Protein AF-A0A3E4VB78-F1 (afdb_monomer_lite)

Foldseek 3Di:
DPDPVQAAAEDDDLVSLVVDDPPHHYHYDLVVLLVCLVVLLVSCVVVVLQDAAEAEQCVVLLPCVDSSNVSVCSNNVPRPHYHYHHPDDNPDDD

pLDDT: mean 81.38, std 13.47, range [45.09, 93.75]

InterPro domains:
  IPR027417 P-loop containing nucleoside triphosphate hydrolase [SSF52540] (14-93)
  IPR038718 SNF2-like, N-terminal domain superfamily [G3DSA:3.40.50.10810] (2-94)

Sequence (94 aa):
MEDYQIDFYRIRKREDIKRVQRGQIVLLTINLLTELKREMKKLLRIRCQKVMLIFDESDAITNGSSKRTKAMLSVFRKCRYKVLATGTLTRNNV

Secondary structure (DSSP, 8-state):
-------EEE--SGGGGGG--TT-EEE--HHHHHHTHHHHHHHHHHTTT--EEEESSGGGG--TTSHHHHHHHHHHTT-SEEEE--SS---S--

Radius of gyration: 14.1 Å; chains: 1; bounding box: 41×26×32 Å

Organism: Mediterraneibacter gnavus (NCBI:txid33038)

Structure (mmCIF, N/CA/C/O backbone):
data_AF-A0A3E4VB78-F1
#
_entry.id   AF-A0A3E4VB78-F1
#
loop_
_atom_site.group_PDB
_atom_site.id
_atom_site.type_symbol
_atom_site.label_atom_id
_atom_site.label_alt_id
_atom_site.label_comp_id
_atom_site.label_asym_id
_atom_site.label_entity_id
_atom_site.label_seq_id
_atom_site.pdbx_PDB_ins_code
_atom_site.Cartn_x
_atom_site.Cartn_y
_atom_site.Cartn_z
_atom_site.occupancy
_atom_site.B_iso_or_equiv
_atom_site.auth_seq_id
_atom_site.auth_comp_id
_atom_site.auth_asym_id
_atom_site.auth_atom_id
_atom_site.pdbx_PDB_model_num
ATOM 1 N N . MET A 1 1 ? -14.759 -7.724 -19.460 1.00 47.38 1 MET A N 1
ATOM 2 C CA . MET A 1 1 ? -14.215 -8.215 -18.180 1.00 47.38 1 MET A CA 1
ATOM 3 C C . MET A 1 1 ? -15.422 -8.493 -17.323 1.00 47.38 1 MET A C 1
ATOM 5 O O . MET A 1 1 ? -16.016 -7.549 -16.824 1.00 47.38 1 MET A O 1
ATOM 9 N N . GLU A 1 2 ? -15.878 -9.741 -17.330 1.00 45.75 2 GLU A N 1
ATOM 10 C CA . GLU A 1 2 ? -17.013 -10.171 -16.517 1.00 45.75 2 GLU A CA 1
ATOM 11 C C . GLU A 1 2 ? -16.670 -9.945 -15.043 1.00 45.75 2 GLU A C 1
ATOM 13 O O . GLU A 1 2 ? -15.565 -10.256 -14.592 1.00 45.75 2 GLU A O 1
ATOM 18 N N . ASP A 1 3 ? -17.592 -9.282 -14.349 1.00 52.97 3 ASP A N 1
ATOM 19 C CA . ASP A 1 3 ? -17.456 -8.836 -12.971 1.00 52.97 3 ASP A CA 1
ATOM 20 C C . ASP A 1 3 ? -17.176 -10.030 -12.062 1.00 52.97 3 ASP A C 1
ATOM 22 O O . ASP A 1 3 ? -18.071 -10.814 -11.753 1.00 52.97 3 ASP A O 1
ATOM 26 N N . TYR A 1 4 ? -15.962 -10.107 -11.520 1.00 62.69 4 TYR A N 1
ATOM 27 C CA . TYR A 1 4 ? -15.656 -11.005 -10.405 1.00 62.69 4 TYR A CA 1
ATOM 28 C C . TYR A 1 4 ? -16.477 -10.680 -9.135 1.00 62.69 4 TYR A C 1
ATOM 30 O O . TYR A 1 4 ? -16.281 -11.328 -8.113 1.00 62.69 4 TYR A O 1
ATOM 38 N N . GLN A 1 5 ? -17.378 -9.681 -9.166 1.00 69.75 5 GLN A N 1
ATOM 39 C CA . GLN A 1 5 ? -18.197 -9.210 -8.036 1.00 69.75 5 GLN A CA 1
ATOM 40 C C . GLN A 1 5 ? -17.356 -8.888 -6.786 1.00 69.75 5 GLN A C 1
ATOM 42 O O . GLN A 1 5 ? -17.848 -8.886 -5.659 1.00 69.75 5 GLN A O 1
ATOM 47 N N . ILE A 1 6 ? -16.061 -8.619 -6.971 1.00 80.06 6 ILE A N 1
ATOM 48 C CA . ILE A 1 6 ? -15.153 -8.284 -5.881 1.00 80.06 6 ILE A CA 1
ATOM 49 C C . ILE A 1 6 ? -15.320 -6.795 -5.599 1.00 80.06 6 ILE A C 1
ATOM 51 O O . ILE A 1 6 ? -14.945 -5.964 -6.424 1.00 80.06 6 ILE A O 1
ATOM 55 N N . ASP A 1 7 ? -15.851 -6.454 -4.426 1.00 85.12 7 ASP A N 1
ATOM 56 C CA . ASP A 1 7 ? -15.902 -5.066 -3.965 1.00 85.12 7 ASP A CA 1
ATOM 57 C C . ASP A 1 7 ? -14.479 -4.543 -3.718 1.00 85.12 7 ASP A C 1
ATOM 59 O O . ASP A 1 7 ? -13.781 -4.953 -2.780 1.00 85.12 7 ASP A O 1
ATOM 63 N N . PHE A 1 8 ? -14.035 -3.631 -4.584 1.00 90.00 8 PHE A N 1
ATOM 64 C CA . PHE A 1 8 ? -12.769 -2.932 -4.437 1.00 90.00 8 PHE A CA 1
ATOM 65 C C . PHE A 1 8 ? -12.942 -1.424 -4.590 1.00 90.00 8 PHE A C 1
ATOM 67 O O . PHE A 1 8 ? -13.728 -0.920 -5.390 1.00 90.00 8 PHE A O 1
ATOM 74 N N . TYR A 1 9 ? -12.104 -0.683 -3.872 1.00 92.12 9 TYR A N 1
ATOM 75 C CA . TYR A 1 9 ? -12.044 0.765 -3.955 1.00 92.12 9 TYR A CA 1
ATOM 76 C C . TYR A 1 9 ? -10.695 1.230 -4.491 1.00 92.12 9 TYR A C 1
ATOM 78 O O . TYR A 1 9 ? -9.638 0.963 -3.916 1.00 92.12 9 TYR A O 1
ATOM 86 N N . ARG A 1 10 ? -10.717 1.955 -5.611 1.00 93.25 10 ARG A N 1
ATOM 87 C CA . ARG A 1 10 ? -9.504 2.494 -6.232 1.00 93.25 10 ARG A CA 1
ATOM 88 C C . ARG A 1 10 ? -9.234 3.913 -5.744 1.00 93.25 10 ARG A C 1
ATOM 90 O O . ARG A 1 10 ? -9.983 4.832 -6.060 1.00 93.25 10 ARG A O 1
ATOM 97 N N . ILE A 1 11 ? -8.114 4.104 -5.052 1.00 93.75 11 ILE A N 1
ATOM 98 C CA . ILE A 1 11 ? -7.628 5.428 -4.650 1.00 93.75 11 ILE A CA 1
ATOM 99 C C . ILE A 1 11 ? -7.012 6.111 -5.876 1.00 93.75 11 ILE A C 1
ATOM 101 O O . ILE A 1 11 ? -6.097 5.570 -6.500 1.00 93.75 11 ILE A O 1
ATOM 105 N N . ARG A 1 12 ? -7.505 7.306 -6.216 1.00 92.31 12 ARG A N 1
ATOM 106 C CA . ARG A 1 12 ? -6.976 8.154 -7.300 1.00 92.31 12 ARG A CA 1
ATOM 107 C C . ARG A 1 12 ? -6.444 9.491 -6.790 1.00 92.31 12 ARG A C 1
ATOM 109 O O . ARG A 1 12 ? -5.565 10.070 -7.416 1.00 92.31 12 ARG A O 1
ATOM 116 N N . LYS A 1 13 ? -6.945 9.965 -5.649 1.00 92.19 13 LYS A N 1
ATOM 117 C CA . LYS A 1 13 ? -6.543 11.227 -5.015 1.00 92.19 13 LYS A CA 1
ATOM 118 C C . LYS A 1 13 ? -6.510 11.120 -3.492 1.00 92.19 13 LYS A C 1
ATOM 120 O O . LYS A 1 13 ? -7.038 10.187 -2.893 1.00 92.19 13 LYS A O 1
ATOM 125 N N . ARG A 1 14 ? -5.917 12.123 -2.839 1.00 90.44 14 ARG A N 1
ATOM 126 C CA . ARG A 1 14 ? -5.764 12.188 -1.372 1.00 90.44 14 ARG A CA 1
ATOM 127 C C . ARG A 1 14 ? -7.084 12.035 -0.606 1.00 90.44 14 ARG A C 1
ATOM 129 O O . ARG A 1 14 ? -7.113 11.404 0.447 1.00 90.44 14 ARG A O 1
ATOM 136 N N . GLU A 1 15 ? -8.164 12.618 -1.114 1.00 91.00 15 GLU A N 1
ATOM 137 C CA . GLU A 1 15 ? -9.494 12.583 -0.485 1.00 91.00 15 GLU A CA 1
ATOM 138 C C . GLU A 1 15 ? -10.062 11.165 -0.383 1.00 91.00 15 GLU A C 1
ATOM 140 O O . GLU A 1 15 ? -10.763 10.848 0.579 1.00 91.00 15 GLU A O 1
ATOM 145 N N . ASP A 1 16 ? -9.696 10.296 -1.324 1.00 91.94 16 ASP A N 1
ATOM 146 C CA . ASP A 1 16 ? -10.197 8.928 -1.411 1.00 91.94 16 ASP A CA 1
ATOM 147 C C . ASP A 1 16 ? -9.735 8.076 -0.224 1.00 91.94 16 ASP A C 1
ATOM 149 O O . ASP A 1 16 ? -10.449 7.171 0.196 1.00 91.94 16 ASP A O 1
ATOM 153 N N . ILE A 1 17 ? -8.596 8.408 0.398 1.00 89.50 17 ILE A N 1
ATOM 154 C CA . ILE A 1 17 ? -8.087 7.712 1.593 1.00 89.50 17 ILE A CA 1
ATOM 155 C C . ILE A 1 17 ? -9.122 7.730 2.722 1.00 89.50 17 ILE A C 1
ATOM 157 O O . ILE A 1 17 ? -9.248 6.759 3.466 1.00 89.50 17 ILE A O 1
ATOM 161 N N . LYS A 1 18 ? -9.878 8.827 2.855 1.00 88.56 18 LYS A N 1
ATOM 162 C CA . LYS A 1 18 ? -10.895 8.975 3.906 1.00 88.56 18 LYS A CA 1
ATOM 163 C C . LYS A 1 18 ? -12.126 8.100 3.660 1.00 88.56 18 LYS A C 1
ATOM 165 O O . LYS A 1 18 ? -12.856 7.825 4.604 1.00 88.56 18 LYS A O 1
ATOM 170 N N . ARG A 1 19 ? -12.351 7.679 2.413 1.00 90.88 19 ARG A N 1
ATOM 171 C CA . ARG A 1 19 ? -13.498 6.860 1.999 1.00 90.88 19 ARG A CA 1
ATOM 172 C C . ARG A 1 19 ? -13.245 5.360 2.160 1.00 90.88 19 ARG A C 1
ATOM 174 O O . ARG A 1 19 ? -14.192 4.589 2.097 1.00 90.88 19 ARG A O 1
ATOM 181 N N . VAL A 1 20 ? -11.996 4.956 2.412 1.00 90.19 20 VAL A N 1
ATOM 182 C CA . VAL A 1 20 ? -11.613 3.549 2.590 1.00 90.19 20 VAL A CA 1
ATOM 183 C C . VAL A 1 20 ? -12.299 2.944 3.813 1.00 90.19 20 VAL A C 1
ATOM 185 O O . VAL A 1 20 ? -12.004 3.294 4.968 1.00 90.19 20 VAL A O 1
ATOM 188 N N . GLN A 1 21 ? -13.167 1.970 3.558 1.00 88.56 21 GLN A N 1
ATOM 189 C CA 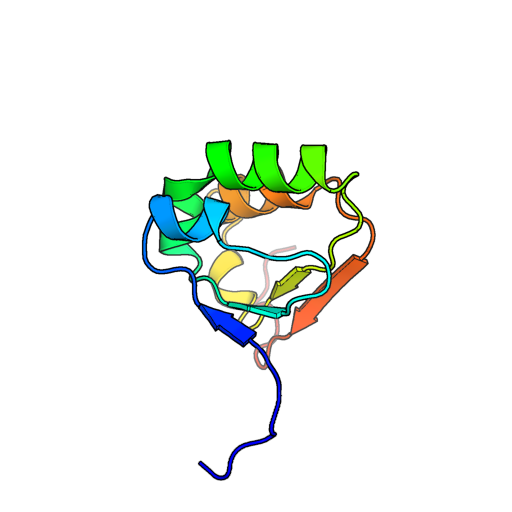. GLN A 1 21 ? -13.882 1.246 4.598 1.00 88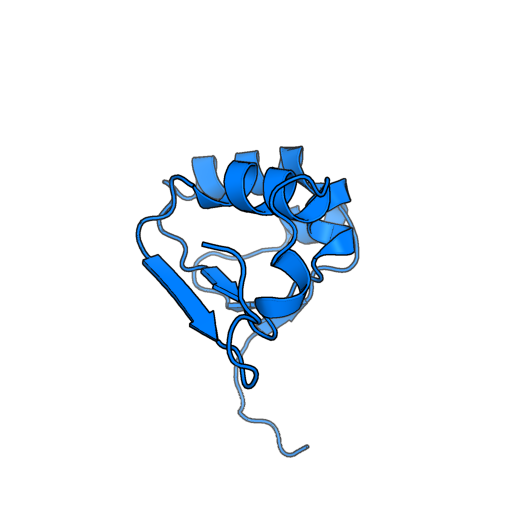.56 21 GLN A CA 1
ATOM 190 C C . GLN A 1 21 ? -13.036 0.111 5.188 1.00 88.56 21 GLN A C 1
ATOM 192 O O . GLN A 1 21 ? -12.007 -0.302 4.649 1.00 88.56 21 GLN A O 1
ATOM 197 N N . ARG A 1 22 ? -13.430 -0.374 6.369 1.00 86.94 22 ARG A N 1
ATOM 198 C CA . ARG A 1 22 ? -12.766 -1.523 6.995 1.00 86.94 22 ARG A CA 1
ATOM 199 C C . ARG A 1 22 ? -13.167 -2.793 6.242 1.00 86.94 22 ARG A C 1
ATOM 201 O O . ARG A 1 22 ? -14.349 -3.008 6.038 1.00 86.94 22 ARG A O 1
ATOM 208 N N . GLY A 1 23 ? -12.194 -3.640 5.909 1.00 87.12 23 GLY A N 1
ATOM 209 C CA . GLY A 1 23 ? -12.440 -4.912 5.215 1.00 87.12 23 GLY A CA 1
ATOM 210 C C . GLY A 1 23 ? -12.505 -4.801 3.690 1.00 87.12 23 GLY A C 1
ATOM 211 O O . GLY A 1 23 ? -12.561 -5.824 3.025 1.00 87.12 23 GLY A O 1
ATOM 212 N N . GLN A 1 24 ? -12.432 -3.588 3.143 1.00 89.81 24 GLN A N 1
ATOM 213 C CA . GLN A 1 24 ? -12.469 -3.354 1.705 1.00 89.81 24 GLN A CA 1
ATOM 214 C C . GLN A 1 24 ? -11.109 -3.621 1.050 1.00 89.81 24 GLN A C 1
ATOM 216 O O . GLN A 1 24 ? -10.059 -3.282 1.610 1.00 89.81 24 GLN A O 1
ATOM 221 N N . ILE A 1 25 ? -11.128 -4.179 -0.161 1.00 91.25 25 ILE A N 1
ATOM 222 C CA . ILE A 1 25 ? -9.936 -4.295 -1.002 1.00 91.25 25 ILE A CA 1
ATOM 223 C C . ILE A 1 25 ? -9.644 -2.926 -1.609 1.00 91.25 25 ILE A C 1
ATOM 225 O O . ILE A 1 25 ? -10.525 -2.273 -2.161 1.00 91.25 25 ILE A O 1
ATOM 229 N N . VAL A 1 26 ? -8.397 -2.469 -1.502 1.00 92.12 26 VAL A N 1
ATOM 230 C CA . VAL A 1 26 ? -8.002 -1.137 -1.966 1.00 92.12 26 VAL A CA 1
ATOM 231 C C . VAL A 1 26 ? -6.937 -1.244 -3.040 1.00 92.12 26 VAL A C 1
ATOM 233 O O . VAL A 1 26 ? -5.881 -1.831 -2.812 1.00 92.12 26 VAL A O 1
ATOM 236 N N . LEU A 1 27 ? -7.193 -0.611 -4.184 1.00 92.25 27 LEU A N 1
ATOM 237 C CA . LEU A 1 27 ? -6.249 -0.523 -5.295 1.00 92.25 27 LEU A CA 1
ATOM 238 C C . LEU A 1 27 ? -5.586 0.854 -5.330 1.00 92.25 27 LEU A C 1
ATOM 240 O O . LEU A 1 27 ? -6.253 1.889 -5.251 1.00 92.25 27 LEU A O 1
ATOM 244 N N . LEU A 1 28 ? -4.262 0.866 -5.474 1.00 90.19 28 LEU A N 1
ATOM 245 C CA . LEU A 1 28 ? -3.438 2.071 -5.452 1.00 90.19 28 LEU A CA 1
ATOM 246 C C . LEU A 1 28 ? -2.200 1.879 -6.335 1.00 90.19 28 LEU A C 1
ATOM 248 O O . LEU A 1 28 ? -1.584 0.818 -6.313 1.00 90.19 28 LEU A O 1
ATOM 252 N N . THR A 1 29 ? -1.797 2.916 -7.072 1.00 88.62 29 THR A N 1
ATOM 253 C CA . THR A 1 29 ? -0.555 2.891 -7.861 1.00 88.62 29 THR A CA 1
ATOM 254 C C . THR A 1 29 ? 0.664 3.256 -7.006 1.00 88.62 29 THR A C 1
ATOM 256 O O . THR A 1 29 ? 0.566 4.014 -6.038 1.00 88.62 29 THR A O 1
ATOM 259 N N . ILE A 1 30 ? 1.851 2.769 -7.383 1.00 86.00 30 ILE A N 1
ATOM 260 C CA . ILE A 1 30 ? 3.109 3.032 -6.653 1.00 86.00 30 ILE A CA 1
ATOM 261 C C . ILE A 1 30 ? 3.425 4.538 -6.587 1.00 86.00 30 ILE A C 1
ATOM 263 O O . ILE A 1 30 ? 3.867 5.048 -5.550 1.00 86.00 30 ILE A O 1
ATOM 267 N N . ASN A 1 31 ? 3.192 5.260 -7.686 1.00 86.88 31 ASN A N 1
ATOM 268 C CA . ASN A 1 31 ? 3.436 6.702 -7.755 1.00 86.88 31 ASN A CA 1
ATOM 269 C C . ASN A 1 31 ? 2.540 7.445 -6.760 1.00 86.88 31 ASN A C 1
ATOM 271 O O . ASN A 1 31 ? 3.039 8.212 -5.936 1.00 86.88 31 ASN A O 1
ATOM 275 N N . LEU A 1 32 ? 1.246 7.111 -6.738 1.00 89.88 32 LEU A N 1
ATOM 276 C CA . LEU A 1 32 ? 0.295 7.739 -5.831 1.00 89.88 32 LEU A CA 1
ATOM 277 C C . LEU A 1 32 ? 0.576 7.378 -4.365 1.00 89.88 32 LEU A C 1
ATOM 279 O O . LEU A 1 32 ? 0.456 8.226 -3.486 1.00 89.88 32 LEU A O 1
ATOM 283 N N . LEU A 1 33 ? 1.039 6.159 -4.073 1.00 90.00 33 LEU A N 1
ATOM 284 C CA . LEU A 1 33 ? 1.509 5.828 -2.726 1.00 90.00 33 LEU A CA 1
ATOM 285 C C . LEU A 1 33 ? 2.689 6.705 -2.291 1.00 90.00 33 LEU A C 1
ATOM 287 O O . LEU A 1 33 ? 2.771 7.099 -1.126 1.00 90.00 33 LEU A O 1
ATOM 291 N N . THR A 1 34 ? 3.622 6.978 -3.204 1.00 89.56 34 THR A N 1
ATOM 292 C CA . THR A 1 34 ? 4.807 7.789 -2.901 1.00 89.56 34 THR A CA 1
ATOM 293 C C . THR A 1 34 ? 4.402 9.207 -2.498 1.00 89.56 34 THR A C 1
ATOM 295 O O . THR A 1 34 ? 4.939 9.741 -1.525 1.00 89.56 34 THR A O 1
ATOM 298 N N . GLU A 1 35 ? 3.402 9.773 -3.174 1.00 91.31 35 GLU A N 1
ATOM 299 C CA . GLU A 1 35 ? 2.808 11.077 -2.859 1.00 91.31 35 GLU A CA 1
ATOM 300 C C . GLU A 1 35 ? 1.995 11.055 -1.553 1.00 91.31 35 GLU A C 1
ATOM 302 O O . GLU A 1 35 ? 2.138 11.937 -0.707 1.00 91.31 35 GLU A O 1
ATOM 307 N N . LEU A 1 36 ? 1.190 10.008 -1.345 1.00 91.50 36 LEU A N 1
ATOM 308 C CA . LEU A 1 36 ? 0.266 9.853 -0.211 1.00 91.50 36 LEU A CA 1
ATOM 309 C C . LEU A 1 36 ? 0.881 9.137 1.003 1.00 91.50 36 LEU A C 1
ATOM 311 O O . LEU A 1 36 ? 0.180 8.655 1.900 1.00 91.50 36 LEU A O 1
ATOM 315 N N . LYS A 1 37 ? 2.212 9.038 1.051 1.00 91.62 37 LYS A N 1
ATOM 316 C CA . LYS A 1 37 ? 2.963 8.267 2.051 1.00 91.62 37 LYS A CA 1
ATOM 317 C C . LYS A 1 37 ? 2.565 8.602 3.493 1.00 91.62 37 LYS A C 1
ATOM 319 O O . LYS A 1 37 ? 2.500 7.708 4.340 1.00 91.62 37 LYS A O 1
ATOM 324 N N . ARG A 1 38 ? 2.350 9.885 3.810 1.00 91.69 38 ARG A N 1
ATOM 325 C CA . ARG A 1 38 ? 2.053 10.336 5.184 1.00 91.69 38 ARG A CA 1
ATOM 326 C C . ARG A 1 38 ? 0.655 9.893 5.614 1.00 91.69 38 ARG A C 1
ATOM 328 O O . ARG A 1 38 ? 0.480 9.371 6.715 1.00 91.69 38 ARG A O 1
ATOM 335 N N . GLU A 1 39 ? -0.312 10.061 4.731 1.00 92.62 39 GLU A N 1
ATOM 336 C CA . GLU A 1 39 ? -1.722 9.758 4.925 1.00 92.62 39 GLU A CA 1
ATOM 337 C C . GLU A 1 39 ? -1.948 8.252 4.992 1.00 92.62 39 GLU A C 1
ATOM 339 O O . GLU A 1 39 ? -2.591 7.777 5.926 1.00 92.62 39 GLU A O 1
ATOM 344 N N . MET A 1 40 ? -1.329 7.485 4.090 1.00 91.75 40 MET A N 1
ATOM 345 C CA . MET A 1 40 ? -1.407 6.023 4.112 1.00 91.75 40 MET A CA 1
ATOM 346 C C . MET A 1 40 ? -0.791 5.438 5.380 1.00 91.75 40 MET A C 1
ATOM 348 O O . MET A 1 40 ? -1.363 4.545 6.004 1.00 91.75 40 MET A O 1
ATOM 352 N N . LYS A 1 41 ? 0.329 5.996 5.850 1.00 92.81 41 LYS A N 1
ATOM 353 C CA . LYS A 1 41 ? 0.919 5.591 7.131 1.00 92.81 41 LYS A CA 1
ATOM 354 C C . LYS A 1 41 ? -0.004 5.894 8.315 1.00 92.81 41 LYS A C 1
ATOM 356 O O . LYS A 1 41 ? -0.066 5.098 9.253 1.00 92.81 41 LYS A O 1
ATOM 361 N N . LYS A 1 42 ? -0.714 7.028 8.291 1.00 92.44 42 LYS A N 1
ATOM 362 C CA . LYS A 1 42 ? -1.718 7.372 9.310 1.00 92.44 42 LYS A CA 1
ATOM 363 C C . LYS A 1 42 ? -2.900 6.400 9.259 1.00 92.44 42 LYS A C 1
ATOM 365 O O . LYS A 1 42 ? -3.267 5.872 10.306 1.00 92.44 42 LYS A O 1
ATOM 370 N N . LEU A 1 43 ? -3.422 6.105 8.067 1.00 90.50 43 LEU A N 1
ATOM 371 C CA . LEU A 1 43 ? -4.503 5.139 7.862 1.00 90.50 43 LEU A CA 1
ATOM 372 C C . LEU A 1 43 ? -4.128 3.764 8.431 1.00 90.50 43 LEU A C 1
ATOM 374 O O . LEU A 1 43 ? -4.855 3.227 9.262 1.00 90.50 43 LEU A O 1
ATOM 378 N N . LEU A 1 44 ? -2.957 3.231 8.069 1.00 91.19 44 LEU A N 1
ATOM 379 C CA . LEU A 1 44 ? -2.494 1.931 8.564 1.00 91.19 44 LEU A CA 1
ATOM 380 C C . LEU A 1 44 ? -2.337 1.897 10.087 1.00 91.19 44 LEU A C 1
ATOM 382 O O . LEU A 1 44 ? -2.657 0.886 10.703 1.00 91.19 44 LEU A O 1
ATOM 386 N N . ARG A 1 45 ? -1.875 2.987 10.715 1.00 90.94 45 ARG A N 1
ATOM 387 C CA . ARG A 1 45 ? -1.797 3.080 12.184 1.00 90.94 45 ARG A CA 1
ATOM 388 C C . ARG A 1 45 ? -3.179 3.044 12.835 1.00 90.94 45 ARG A C 1
ATOM 390 O O . ARG A 1 45 ? -3.355 2.291 13.785 1.00 90.94 45 ARG A O 1
ATOM 397 N N . ILE A 1 46 ? -4.144 3.802 12.308 1.00 90.44 46 ILE A N 1
ATOM 398 C CA . ILE A 1 46 ? -5.533 3.815 12.805 1.00 90.44 46 ILE A CA 1
ATOM 399 C C . ILE A 1 46 ? -6.178 2.429 12.652 1.00 90.44 46 ILE A C 1
ATOM 401 O O . ILE A 1 46 ? -6.948 2.006 13.505 1.00 90.44 46 ILE A O 1
ATOM 405 N N . ARG A 1 47 ? -5.817 1.677 11.605 1.00 87.81 47 ARG A N 1
ATOM 406 C CA . ARG A 1 47 ? -6.257 0.287 11.385 1.00 87.81 47 ARG A CA 1
ATOM 407 C C . ARG A 1 47 ? -5.412 -0.761 12.137 1.00 87.81 47 ARG A C 1
ATOM 409 O O . ARG A 1 47 ? -5.428 -1.936 11.776 1.00 87.81 47 ARG A O 1
ATOM 416 N N . CYS A 1 48 ? -4.637 -0.355 13.146 1.00 87.50 48 CYS A N 1
ATOM 417 C CA . CYS A 1 48 ? -3.761 -1.227 13.943 1.00 87.50 48 CYS A CA 1
ATOM 418 C C . CYS A 1 48 ? -2.763 -2.061 13.114 1.00 87.50 48 CYS A C 1
ATOM 420 O O . CYS A 1 48 ? -2.347 -3.130 13.547 1.00 87.50 48 CYS A O 1
ATOM 422 N N . GLN A 1 49 ? -2.409 -1.609 11.906 1.00 86.50 49 GLN A N 1
ATOM 423 C CA . GLN A 1 49 ? -1.537 -2.310 10.950 1.00 86.50 49 GLN A CA 1
ATOM 424 C C . GLN A 1 49 ? -2.039 -3.704 10.534 1.00 86.50 49 GLN A C 1
ATOM 426 O O . GLN A 1 49 ? -1.293 -4.474 9.928 1.00 86.50 49 GLN A O 1
ATOM 431 N N . LYS A 1 50 ? -3.319 -4.008 10.789 1.00 86.38 50 LYS A N 1
ATOM 432 C CA . LYS A 1 50 ? -4.003 -5.242 10.377 1.00 86.38 50 LYS A CA 1
ATOM 433 C C . LYS A 1 50 ? -4.462 -5.135 8.919 1.00 86.38 50 LYS A C 1
ATOM 435 O O . LYS A 1 50 ? -5.649 -5.194 8.624 1.00 86.38 50 LYS A O 1
ATOM 440 N N . VAL A 1 51 ? -3.507 -4.898 8.024 1.00 87.69 51 VAL A N 1
ATOM 441 C CA . VAL A 1 51 ? -3.715 -4.761 6.577 1.00 87.69 51 VAL A CA 1
ATOM 442 C C . VAL A 1 51 ? -2.689 -5.626 5.860 1.00 87.69 51 VAL A C 1
ATOM 444 O O . VAL A 1 51 ? -1.533 -5.687 6.287 1.00 87.69 51 VAL A O 1
ATOM 447 N N . MET A 1 52 ? -3.119 -6.282 4.784 1.00 88.62 52 MET A N 1
ATOM 448 C CA . MET A 1 52 ? -2.261 -7.061 3.899 1.00 88.62 52 MET A CA 1
ATOM 449 C C . MET A 1 52 ? -1.862 -6.220 2.689 1.00 88.62 52 MET A C 1
ATOM 451 O O . MET A 1 52 ? -2.715 -5.600 2.058 1.00 88.62 52 MET A O 1
ATOM 455 N N . LEU A 1 53 ? -0.568 -6.197 2.374 1.00 89.69 53 LEU A N 1
ATOM 456 C CA . LEU A 1 53 ? -0.081 -5.651 1.109 1.00 89.69 53 LEU A CA 1
ATOM 457 C C . LEU A 1 53 ? -0.029 -6.782 0.081 1.00 89.69 53 LEU A C 1
ATOM 459 O O . LEU A 1 53 ? 0.680 -7.758 0.311 1.00 89.69 53 LEU A O 1
ATOM 463 N N . ILE A 1 54 ? -0.731 -6.622 -1.038 1.00 86.56 54 ILE A N 1
ATOM 464 C CA . ILE A 1 54 ? -0.497 -7.395 -2.260 1.00 86.56 54 ILE A CA 1
ATOM 465 C C . ILE A 1 54 ? 0.209 -6.453 -3.221 1.00 86.56 54 ILE A C 1
ATOM 467 O O . ILE A 1 54 ? -0.296 -5.361 -3.486 1.00 86.56 54 ILE A O 1
ATOM 471 N N . PHE A 1 55 ? 1.389 -6.843 -3.682 1.00 83.19 55 PHE A N 1
ATOM 472 C CA . PHE A 1 55 ? 2.167 -6.029 -4.597 1.00 83.19 55 PHE A CA 1
ATOM 473 C C . PHE A 1 55 ? 2.522 -6.832 -5.840 1.00 83.19 55 PHE A C 1
ATOM 475 O O . PHE A 1 55 ? 3.333 -7.752 -5.770 1.00 83.19 55 PHE A O 1
ATOM 482 N N . ASP A 1 56 ? 1.862 -6.484 -6.937 1.00 80.88 56 ASP A N 1
ATOM 483 C CA . ASP A 1 56 ? 2.079 -7.052 -8.262 1.00 80.88 56 ASP A CA 1
ATOM 484 C C . ASP A 1 56 ? 3.189 -6.294 -9.004 1.00 80.88 56 ASP A C 1
ATOM 486 O O . ASP A 1 56 ? 3.455 -5.133 -8.679 1.00 80.88 56 ASP A O 1
ATOM 490 N N . GLU A 1 57 ? 3.851 -6.957 -9.954 1.00 75.69 57 GLU A N 1
ATOM 491 C CA . GLU A 1 57 ? 5.042 -6.445 -10.660 1.00 75.69 57 GLU A CA 1
ATOM 492 C C . GLU A 1 57 ? 6.103 -5.891 -9.693 1.00 75.69 57 GLU A C 1
ATOM 494 O O . GLU A 1 57 ? 6.598 -4.761 -9.794 1.00 75.69 57 GLU A O 1
ATOM 499 N N . SER A 1 58 ? 6.422 -6.681 -8.664 1.00 65.81 58 SER A N 1
ATOM 500 C CA . SER A 1 58 ? 7.318 -6.217 -7.600 1.00 65.81 58 SER A CA 1
ATOM 501 C C . SER A 1 58 ? 8.760 -5.947 -8.046 1.00 65.81 58 SER A C 1
ATOM 503 O O . SER A 1 58 ? 9.495 -5.213 -7.370 1.00 65.81 58 SER A O 1
ATOM 505 N N . ASP A 1 59 ? 9.136 -6.438 -9.224 1.00 64.19 59 ASP A N 1
ATOM 506 C CA . ASP A 1 59 ? 10.378 -6.116 -9.912 1.00 64.19 59 ASP A CA 1
ATOM 507 C C . ASP A 1 59 ? 10.504 -4.620 -10.258 1.00 64.19 59 ASP A C 1
ATOM 509 O O . ASP A 1 59 ? 11.616 -4.085 -10.248 1.00 64.19 59 ASP A O 1
ATOM 513 N N . ALA A 1 60 ? 9.392 -3.886 -10.402 1.00 64.25 60 ALA A N 1
ATOM 514 C CA . ALA A 1 60 ? 9.381 -2.429 -10.585 1.00 64.25 60 ALA A CA 1
ATOM 515 C C . ALA A 1 60 ? 10.027 -1.640 -9.417 1.00 64.25 60 ALA A C 1
ATOM 517 O O . ALA A 1 60 ? 10.328 -0.444 -9.545 1.00 64.25 60 ALA A O 1
ATOM 518 N N . ILE A 1 61 ? 10.239 -2.287 -8.262 1.00 65.06 61 ILE A N 1
ATOM 519 C CA .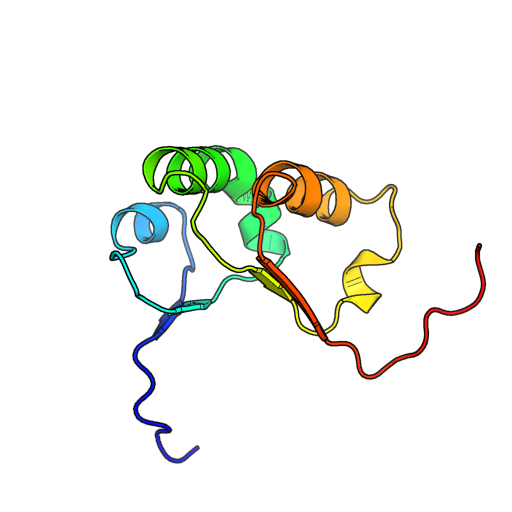 ILE A 1 61 ? 10.805 -1.704 -7.030 1.00 65.06 61 ILE A CA 1
ATOM 520 C C . ILE A 1 61 ? 12.218 -2.241 -6.706 1.00 65.06 61 ILE A C 1
ATOM 522 O O . ILE A 1 61 ? 12.835 -1.794 -5.734 1.00 65.06 61 ILE A O 1
ATOM 526 N N . THR A 1 62 ? 12.784 -3.106 -7.557 1.00 62.66 62 THR A N 1
ATOM 527 C CA . THR A 1 62 ? 14.116 -3.742 -7.403 1.00 62.66 62 THR A CA 1
ATOM 528 C C . THR A 1 62 ? 15.248 -2.789 -7.025 1.00 62.66 62 THR A C 1
ATOM 530 O O . THR A 1 62 ? 16.118 -3.153 -6.235 1.00 62.66 62 THR A O 1
ATOM 533 N N . ASN A 1 63 ? 15.236 -1.541 -7.500 1.00 65.94 63 ASN A N 1
ATOM 534 C CA . ASN A 1 63 ? 16.218 -0.555 -7.057 1.00 65.94 63 ASN A CA 1
ATOM 535 C C . ASN A 1 63 ? 15.893 -0.032 -5.643 1.00 65.94 63 ASN A C 1
ATOM 537 O O . ASN A 1 63 ? 15.137 0.931 -5.474 1.00 65.94 63 ASN A O 1
ATOM 541 N N . GLY A 1 64 ? 16.533 -0.625 -4.629 1.00 59.69 64 GLY A N 1
ATOM 542 C CA . GLY A 1 64 ? 16.372 -0.287 -3.207 1.00 59.69 64 GLY A CA 1
ATOM 543 C C . GLY A 1 64 ? 16.634 1.181 -2.841 1.00 59.69 64 GLY A C 1
ATOM 544 O O . GLY A 1 64 ? 16.119 1.676 -1.834 1.00 59.69 64 GLY A O 1
ATOM 545 N N . SER A 1 65 ? 17.377 1.917 -3.674 1.00 61.03 65 SER A N 1
ATOM 546 C CA . SER A 1 65 ? 17.659 3.342 -3.461 1.00 61.03 65 SER A CA 1
ATOM 547 C C . SER A 1 65 ? 16.511 4.268 -3.884 1.00 61.03 65 SER A C 1
ATOM 549 O O . SER A 1 65 ? 16.483 5.437 -3.479 1.00 61.03 65 SER A O 1
ATOM 551 N N . SER A 1 66 ? 15.537 3.759 -4.647 1.00 76.62 66 SER A N 1
ATOM 552 C CA . SER A 1 66 ? 14.494 4.583 -5.248 1.00 76.62 66 SER A CA 1
ATOM 553 C C . SER A 1 66 ? 13.546 5.187 -4.203 1.00 76.62 66 SER A C 1
ATOM 555 O O . SER A 1 66 ? 13.221 4.588 -3.168 1.00 76.62 66 SER A O 1
ATOM 557 N N . LYS A 1 67 ? 13.041 6.397 -4.489 1.00 79.00 67 LYS A N 1
ATOM 558 C CA . LYS A 1 67 ? 12.006 7.053 -3.666 1.00 79.00 67 LYS A CA 1
ATOM 559 C C . LYS A 1 67 ? 10.775 6.150 -3.489 1.00 79.00 67 LYS A C 1
ATOM 561 O O . LYS A 1 67 ? 10.189 6.140 -2.407 1.00 79.00 67 LYS A O 1
ATOM 566 N N . ARG A 1 68 ? 10.449 5.354 -4.516 1.00 81.69 68 ARG A N 1
ATOM 567 C CA . ARG A 1 68 ? 9.336 4.393 -4.545 1.00 81.69 68 ARG A CA 1
ATOM 568 C C . ARG A 1 68 ? 9.535 3.270 -3.524 1.00 81.69 68 ARG A C 1
ATOM 570 O O . ARG A 1 68 ? 8.672 3.066 -2.671 1.00 81.69 68 ARG A O 1
ATOM 577 N N . THR A 1 69 ? 10.706 2.630 -3.515 1.00 82.88 69 THR A N 1
ATOM 578 C CA . THR A 1 69 ? 11.043 1.551 -2.567 1.00 82.88 69 THR A CA 1
ATOM 579 C C . THR A 1 69 ? 11.032 2.045 -1.127 1.00 82.88 69 THR A C 1
ATOM 581 O O . THR A 1 69 ? 10.386 1.459 -0.256 1.00 82.88 69 THR A O 1
ATOM 584 N N . LYS A 1 70 ? 11.661 3.199 -0.868 1.00 86.06 70 LYS A N 1
ATOM 585 C CA . LYS A 1 70 ? 11.668 3.815 0.468 1.00 86.06 70 LYS A CA 1
ATOM 586 C C . LYS A 1 70 ? 10.267 4.222 0.929 1.00 86.06 70 LYS A C 1
ATOM 588 O O . LYS A 1 70 ? 9.981 4.167 2.127 1.00 86.0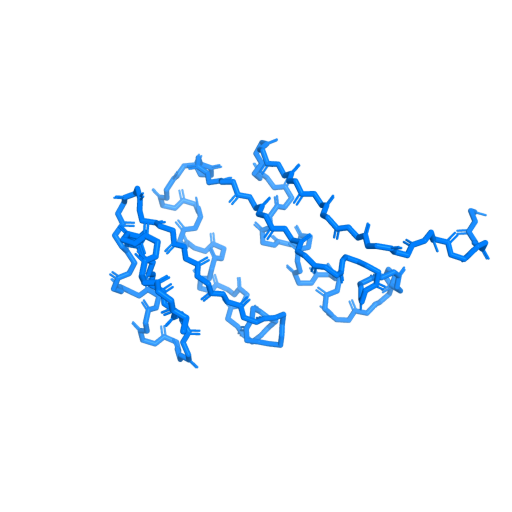6 70 LYS A O 1
ATOM 593 N N . ALA A 1 71 ? 9.390 4.660 0.024 1.00 86.88 71 ALA A N 1
ATOM 594 C CA . ALA A 1 71 ? 8.002 4.968 0.357 1.00 86.88 71 ALA A CA 1
ATOM 595 C C . ALA A 1 71 ? 7.220 3.702 0.727 1.00 86.88 71 ALA A C 1
ATOM 597 O O . ALA A 1 71 ? 6.654 3.663 1.821 1.00 86.88 71 ALA A O 1
ATOM 598 N N . MET A 1 72 ? 7.286 2.659 -0.107 1.00 87.50 72 MET A N 1
ATOM 599 C CA . MET A 1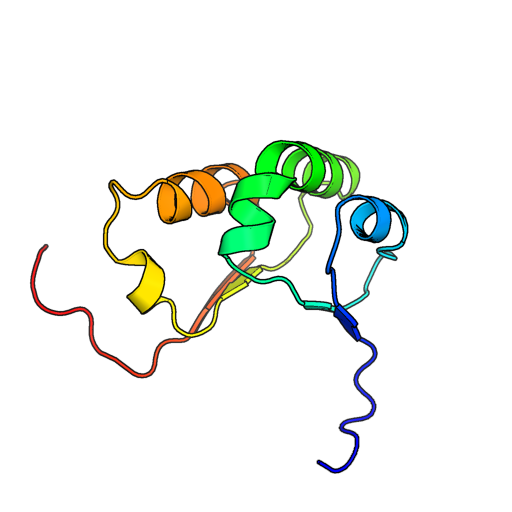 72 ? 6.655 1.359 0.149 1.00 87.50 72 MET A CA 1
ATOM 600 C C . MET A 1 72 ? 7.070 0.770 1.495 1.00 87.50 72 MET A C 1
ATOM 602 O O . MET A 1 72 ? 6.223 0.498 2.350 1.00 87.50 72 MET A O 1
ATOM 606 N N . LEU A 1 73 ? 8.379 0.666 1.738 1.00 88.12 73 LEU A N 1
ATOM 607 C CA . LEU A 1 73 ? 8.906 0.165 3.005 1.00 88.12 73 LEU A CA 1
ATOM 608 C C . LEU A 1 73 ? 8.442 1.039 4.175 1.00 88.12 73 LEU A C 1
ATOM 610 O O . LEU A 1 73 ? 8.013 0.534 5.207 1.00 88.12 73 LEU A O 1
ATOM 614 N N . SER A 1 74 ? 8.459 2.364 4.038 1.00 89.44 74 SER A N 1
ATOM 615 C CA . SER A 1 74 ? 8.056 3.250 5.135 1.00 89.44 74 SER A CA 1
ATOM 616 C C . SER A 1 74 ? 6.582 3.110 5.533 1.00 89.44 74 SER A C 1
ATOM 618 O O . SER A 1 74 ? 6.259 3.279 6.715 1.00 89.44 74 SER A O 1
ATOM 620 N N . VAL A 1 75 ? 5.708 2.817 4.568 1.00 90.50 75 VAL A N 1
ATOM 621 C CA . VAL A 1 75 ? 4.271 2.629 4.791 1.00 90.50 75 VAL A CA 1
ATOM 622 C C . VAL A 1 75 ? 3.997 1.232 5.348 1.00 90.50 75 VAL A C 1
ATOM 624 O O . VAL A 1 75 ? 3.395 1.113 6.415 1.00 90.50 75 VAL A O 1
ATOM 627 N N . PHE A 1 76 ? 4.506 0.187 4.693 1.00 91.12 76 PHE A N 1
ATOM 628 C CA . PHE A 1 76 ? 4.099 -1.193 4.963 1.00 91.12 76 PHE A CA 1
ATOM 629 C C . PHE A 1 76 ? 5.075 -2.004 5.821 1.00 91.12 76 PHE A C 1
ATOM 631 O O . PHE A 1 76 ? 4.736 -3.121 6.197 1.00 91.12 76 PHE A O 1
ATOM 638 N N . ARG A 1 77 ? 6.258 -1.492 6.209 1.00 89.31 77 ARG A N 1
ATOM 639 C CA . ARG A 1 77 ? 7.244 -2.266 7.007 1.00 89.31 77 ARG A CA 1
ATOM 640 C C . ARG A 1 77 ? 6.632 -2.907 8.252 1.00 89.31 77 ARG A C 1
ATOM 642 O O . ARG A 1 77 ? 6.977 -4.041 8.559 1.00 89.31 77 ARG A O 1
ATOM 649 N N . LYS A 1 78 ? 5.707 -2.212 8.922 1.00 87.94 78 LYS A N 1
ATOM 650 C CA . LYS A 1 78 ? 5.037 -2.698 10.139 1.00 87.94 78 LYS A CA 1
ATOM 651 C C . LYS A 1 78 ? 3.817 -3.605 9.886 1.00 87.94 78 LYS A C 1
ATOM 653 O O . LYS A 1 78 ? 3.283 -4.153 10.840 1.00 87.94 78 LYS A O 1
ATOM 658 N N . CYS A 1 79 ? 3.369 -3.772 8.641 1.00 88.00 79 CYS A N 1
ATOM 659 C CA . CYS A 1 79 ? 2.311 -4.726 8.301 1.00 88.00 79 CYS A CA 1
ATOM 660 C C . CYS A 1 79 ? 2.854 -6.158 8.375 1.00 88.00 79 CYS A C 1
ATOM 662 O O . CYS A 1 79 ? 3.944 -6.437 7.865 1.00 88.00 79 CYS A O 1
ATOM 664 N N . ARG A 1 80 ? 2.092 -7.058 9.005 1.00 86.94 80 ARG A N 1
ATOM 665 C CA . ARG A 1 80 ? 2.498 -8.456 9.211 1.00 86.94 80 ARG A CA 1
ATOM 666 C C . ARG A 1 80 ? 2.423 -9.280 7.926 1.00 86.94 80 ARG A C 1
ATOM 668 O O . ARG A 1 80 ? 3.326 -10.062 7.668 1.00 86.94 80 ARG A O 1
ATOM 675 N N . TYR A 1 81 ? 1.383 -9.069 7.122 1.00 87.50 81 TYR A N 1
ATOM 676 C CA . TYR A 1 81 ? 1.118 -9.856 5.919 1.00 87.50 81 TYR A CA 1
ATOM 677 C C . TYR A 1 81 ? 1.480 -9.062 4.663 1.00 87.50 81 TYR A C 1
ATOM 679 O O . TYR A 1 81 ? 1.011 -7.936 4.473 1.00 87.50 81 TYR A O 1
ATOM 687 N N . LYS A 1 82 ? 2.347 -9.640 3.831 1.00 87.69 82 LYS A N 1
ATOM 688 C CA . LYS A 1 82 ? 2.832 -9.059 2.578 1.00 87.69 82 LYS A CA 1
ATOM 689 C C . LYS A 1 82 ? 2.975 -10.187 1.561 1.00 87.69 82 LYS A C 1
ATOM 691 O O . LYS A 1 82 ? 3.678 -11.151 1.841 1.00 87.69 82 LYS A O 1
ATOM 696 N N . VAL A 1 83 ? 2.322 -10.054 0.418 1.00 86.19 83 VAL A N 1
ATOM 697 C CA . VAL A 1 83 ? 2.435 -10.971 -0.716 1.00 86.19 83 VAL A CA 1
ATOM 698 C C . VAL A 1 83 ? 3.006 -10.173 -1.878 1.00 86.19 83 VAL A C 1
ATOM 700 O O . VAL A 1 83 ? 2.441 -9.148 -2.261 1.00 86.19 83 VAL A O 1
ATOM 703 N N . LEU A 1 84 ? 4.156 -10.608 -2.385 1.00 83.12 84 LEU A N 1
ATOM 704 C CA . LEU A 1 84 ? 4.813 -10.012 -3.542 1.00 83.12 84 LEU A CA 1
ATOM 705 C C . LEU A 1 84 ? 4.633 -10.972 -4.715 1.00 83.12 84 LEU A C 1
ATOM 707 O O . LEU A 1 84 ? 5.073 -12.117 -4.633 1.00 83.12 84 LEU A O 1
ATOM 711 N N . ALA A 1 85 ? 3.966 -10.513 -5.765 1.00 79.25 85 ALA A N 1
ATOM 712 C CA . ALA A 1 85 ? 3.834 -11.232 -7.019 1.00 79.25 85 ALA A CA 1
ATOM 713 C C . ALA A 1 85 ? 4.784 -10.600 -8.047 1.00 79.25 85 ALA A C 1
ATOM 715 O O . ALA A 1 85 ? 4.942 -9.379 -8.118 1.00 79.25 85 ALA A O 1
ATOM 716 N N . THR A 1 86 ? 5.492 -11.438 -8.796 1.00 73.31 86 THR A N 1
ATOM 717 C CA . THR A 1 86 ? 6.297 -11.025 -9.948 1.00 73.31 86 THR A CA 1
ATOM 718 C C . THR A 1 86 ? 6.370 -12.185 -10.932 1.00 73.31 86 THR A C 1
ATOM 720 O O . THR A 1 86 ? 6.502 -13.337 -10.519 1.00 73.31 86 THR A O 1
ATOM 723 N N . GLY A 1 87 ? 6.266 -11.883 -12.227 1.00 61.62 87 GLY A N 1
ATOM 724 C CA . GLY A 1 87 ? 6.498 -12.845 -13.309 1.00 61.62 87 GLY A CA 1
ATOM 725 C C . GLY A 1 87 ? 7.961 -12.900 -13.764 1.00 61.62 87 GLY A C 1
ATOM 726 O O . GLY A 1 87 ? 8.319 -13.749 -14.576 1.00 61.62 87 GLY A O 1
ATOM 727 N N . THR A 1 88 ? 8.814 -12.004 -13.260 1.00 63.22 88 THR A N 1
ATOM 728 C CA . THR A 1 88 ? 10.218 -11.871 -13.664 1.00 63.22 88 THR A CA 1
ATOM 729 C C . THR A 1 88 ? 11.148 -12.223 -12.501 1.00 63.22 88 THR A C 1
ATOM 731 O O . THR A 1 88 ? 10.970 -11.781 -11.363 1.00 63.22 88 THR A O 1
ATOM 734 N N . LEU A 1 89 ? 12.159 -13.048 -12.788 1.00 57.72 89 LEU A N 1
ATOM 735 C CA . LEU A 1 89 ? 13.231 -13.358 -11.843 1.00 57.72 89 LEU A CA 1
ATOM 736 C C . LEU A 1 89 ? 14.071 -12.097 -11.592 1.00 57.72 89 LEU A C 1
ATOM 738 O O . LEU A 1 89 ? 14.428 -11.385 -12.534 1.00 57.72 89 LEU A O 1
ATOM 742 N N . THR A 1 90 ? 14.423 -11.837 -10.331 1.00 55.16 90 THR A N 1
ATOM 743 C CA . THR A 1 90 ? 15.359 -10.776 -9.935 1.00 55.16 90 THR A CA 1
ATOM 744 C C . THR A 1 90 ? 16.674 -10.953 -10.697 1.00 55.16 90 THR A C 1
ATOM 746 O O . THR A 1 90 ? 17.424 -11.893 -10.441 1.00 55.16 90 THR A O 1
ATOM 749 N N . ARG A 1 91 ? 16.966 -10.068 -11.659 1.00 51.41 91 ARG A N 1
ATOM 750 C CA . ARG A 1 91 ? 18.250 -10.071 -12.373 1.00 51.41 91 ARG A CA 1
ATOM 751 C C . ARG A 1 91 ? 19.369 -9.702 -11.393 1.00 51.41 91 ARG A C 1
ATOM 753 O O . ARG A 1 91 ? 19.405 -8.574 -10.916 1.00 51.41 91 ARG A O 1
ATOM 760 N N . ASN A 1 92 ? 20.220 -10.688 -11.101 1.00 45.09 92 ASN A N 1
ATOM 761 C CA . ASN A 1 92 ? 21.531 -10.642 -10.442 1.00 45.09 92 ASN A CA 1
ATOM 762 C C . ASN A 1 92 ? 21.973 -9.275 -9.898 1.00 45.09 92 ASN A C 1
ATOM 764 O O . ASN A 1 92 ? 22.629 -8.507 -10.597 1.00 45.09 92 ASN A O 1
ATOM 768 N N . ASN A 1 93 ? 21.671 -9.023 -8.626 1.00 50.31 93 ASN A N 1
ATOM 769 C CA . ASN A 1 93 ? 22.546 -8.255 -7.744 1.00 50.31 93 ASN A CA 1
ATOM 770 C C . ASN A 1 93 ? 22.174 -8.613 -6.297 1.00 50.31 93 ASN A C 1
ATOM 772 O O . ASN A 1 93 ? 21.225 -8.055 -5.742 1.00 50.31 93 ASN A O 1
ATOM 776 N N . VAL A 1 94 ? 22.855 -9.625 -5.749 1.00 49.25 94 VAL A N 1
ATOM 777 C CA . VAL A 1 94 ? 22.828 -9.959 -4.315 1.00 49.25 94 VAL A CA 1
ATOM 778 C C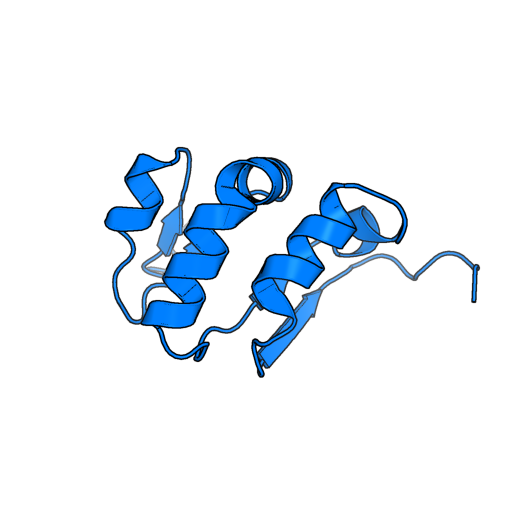 . VAL A 1 94 ? 23.950 -9.194 -3.638 1.00 49.25 94 VAL A C 1
ATOM 780 O O . VAL A 1 94 ? 25.071 -9.232 -4.190 1.00 49.25 94 VAL A O 1
#